Protein AF-A0A914DMU7-F1 (afdb_monomer)

Structure (mmCIF, N/CA/C/O backbone):
data_AF-A0A914DMU7-F1
#
_entry.id   AF-A0A914DMU7-F1
#
loop_
_atom_site.group_PDB
_atom_site.id
_atom_site.type_symbol
_atom_site.label_atom_id
_atom_site.label_alt_id
_atom_site.label_comp_id
_atom_site.label_asym_id
_atom_site.label_entity_id
_atom_site.label_seq_id
_atom_site.pdbx_PDB_ins_code
_atom_site.Cartn_x
_atom_site.Cartn_y
_atom_site.Cartn_z
_atom_site.occupancy
_atom_site.B_iso_or_equiv
_atom_site.auth_seq_id
_atom_site.auth_comp_id
_atom_site.auth_asym_id
_atom_site.auth_atom_id
_atom_site.pdbx_PDB_model_num
ATOM 1 N N . MET A 1 1 ? -14.773 -5.502 6.294 1.00 60.62 1 MET A N 1
ATOM 2 C CA . MET A 1 1 ? -14.870 -5.751 4.839 1.00 60.62 1 MET A CA 1
ATOM 3 C C . MET A 1 1 ? -13.514 -5.386 4.255 1.00 60.62 1 MET A C 1
ATOM 5 O O . MET A 1 1 ? -12.908 -4.469 4.795 1.00 60.62 1 MET A O 1
ATOM 9 N N . LEU A 1 2 ? -13.000 -6.147 3.288 1.00 71.00 2 LEU A N 1
ATOM 10 C CA . LEU A 1 2 ? -11.746 -5.814 2.601 1.00 71.00 2 LEU A CA 1
ATOM 11 C C . LEU A 1 2 ? -12.050 -4.841 1.460 1.00 71.00 2 LEU A C 1
ATOM 13 O O . LEU A 1 2 ? -13.035 -5.055 0.752 1.00 71.00 2 LEU A O 1
ATOM 17 N N . SER A 1 3 ? -11.204 -3.831 1.276 1.00 82.69 3 SER A N 1
ATOM 18 C CA . SER A 1 3 ? -11.334 -2.852 0.193 1.00 82.69 3 SER A CA 1
ATOM 19 C C . SER A 1 3 ? -10.232 -3.090 -0.846 1.00 82.69 3 SER A C 1
ATOM 21 O O . SER A 1 3 ? -9.063 -2.806 -0.564 1.00 82.69 3 SER A O 1
ATOM 23 N N . PRO A 1 4 ? -10.558 -3.665 -2.019 1.00 86.12 4 PRO A N 1
ATOM 24 C CA . PRO A 1 4 ? -9.558 -3.944 -3.034 1.00 86.12 4 PRO A CA 1
ATOM 25 C C . PRO A 1 4 ? -9.067 -2.653 -3.701 1.00 86.12 4 PRO A C 1
ATOM 27 O O . PRO A 1 4 ? -9.871 -1.776 -4.017 1.00 86.12 4 PRO A O 1
ATOM 30 N N . ILE A 1 5 ? -7.765 -2.561 -3.964 1.00 88.81 5 ILE A N 1
ATOM 31 C CA . ILE A 1 5 ? -7.158 -1.508 -4.784 1.00 88.81 5 ILE A CA 1
ATOM 32 C C . ILE A 1 5 ? -6.477 -2.137 -5.997 1.00 88.81 5 ILE A C 1
ATOM 34 O O . ILE A 1 5 ? -5.888 -3.211 -5.905 1.00 88.81 5 ILE A O 1
ATOM 38 N N . TYR A 1 6 ? -6.564 -1.483 -7.149 1.00 90.56 6 TYR A N 1
ATOM 39 C CA . TYR A 1 6 ? -5.864 -1.928 -8.347 1.00 90.56 6 TYR A CA 1
ATOM 40 C C . TYR A 1 6 ? -5.395 -0.736 -9.166 1.00 90.56 6 TYR A C 1
ATOM 42 O O . TYR A 1 6 ? -6.156 0.206 -9.397 1.00 90.56 6 TYR A O 1
ATOM 50 N N . ARG A 1 7 ? -4.159 -0.811 -9.653 1.00 90.62 7 ARG A N 1
ATOM 51 C CA . ARG A 1 7 ? -3.597 0.145 -10.602 1.00 90.62 7 ARG A CA 1
ATOM 52 C C . ARG A 1 7 ? -2.971 -0.608 -11.779 1.00 90.62 7 ARG A C 1
ATOM 54 O O . ARG A 1 7 ? -2.126 -1.465 -11.544 1.00 90.62 7 ARG A O 1
ATOM 61 N N . PRO A 1 8 ? -3.286 -0.265 -13.040 1.00 87.62 8 PRO A N 1
ATOM 62 C CA . PRO A 1 8 ? -2.619 -0.847 -14.207 1.00 87.62 8 PRO A CA 1
ATOM 63 C C . PRO A 1 8 ? -1.094 -0.582 -14.238 1.00 87.62 8 PRO A C 1
ATOM 65 O O . PRO A 1 8 ? -0.655 0.464 -13.753 1.00 87.62 8 PRO A O 1
ATOM 68 N N . PRO A 1 9 ? -0.277 -1.440 -14.889 1.00 85.88 9 PRO A N 1
ATOM 69 C CA . PRO A 1 9 ? 1.198 -1.398 -14.868 1.00 85.88 9 PRO A CA 1
ATOM 70 C C . PRO A 1 9 ? 1.844 -0.257 -15.691 1.00 85.88 9 PRO A C 1
ATOM 72 O O . PRO A 1 9 ? 2.786 -0.461 -16.457 1.00 85.88 9 PRO A O 1
ATOM 75 N N . THR A 1 10 ? 1.353 0.976 -15.560 1.00 86.62 10 THR A N 1
ATOM 76 C CA . THR A 1 10 ? 1.807 2.131 -16.354 1.00 86.62 10 THR A CA 1
ATOM 77 C C . THR A 1 10 ? 2.816 2.980 -15.579 1.00 86.62 10 THR A C 1
ATOM 79 O O . THR A 1 10 ? 2.424 3.884 -14.861 1.00 86.62 10 THR A O 1
ATOM 82 N N . ASN A 1 11 ? 4.123 2.763 -15.706 1.00 78.00 11 ASN A N 1
ATOM 83 C CA . ASN A 1 11 ? 5.122 3.379 -14.804 1.00 78.00 11 ASN A CA 1
ATOM 84 C C . ASN A 1 11 ? 5.504 4.841 -15.119 1.00 78.00 11 ASN A C 1
ATOM 86 O O . ASN A 1 11 ? 6.657 5.234 -14.954 1.00 78.00 11 ASN A O 1
ATOM 90 N N . THR A 1 12 ? 4.562 5.662 -15.588 1.00 86.00 12 THR A N 1
ATOM 91 C CA . THR A 1 12 ? 4.807 7.097 -15.779 1.00 86.00 12 THR A CA 1
ATOM 92 C C . THR A 1 12 ? 4.453 7.866 -14.510 1.00 86.00 12 THR A C 1
ATOM 94 O O . THR A 1 12 ? 3.420 7.609 -13.891 1.00 86.00 12 THR A O 1
ATOM 97 N N . LYS A 1 13 ? 5.282 8.851 -14.138 1.00 87.00 13 LYS A N 1
ATOM 98 C CA . LYS A 1 13 ? 5.048 9.694 -12.953 1.00 87.00 13 LYS A CA 1
ATOM 99 C C . LYS A 1 13 ? 3.625 10.292 -12.906 1.00 87.00 13 LYS A C 1
ATOM 101 O O . LYS A 1 13 ? 2.989 10.155 -11.867 1.00 87.00 13 LYS A O 1
ATOM 106 N N . PRO A 1 14 ? 3.053 10.835 -14.004 1.00 90.44 14 PRO A N 1
ATOM 107 C CA . PRO A 1 14 ? 1.686 11.363 -13.979 1.00 90.44 14 PRO A CA 1
ATOM 108 C C . PRO A 1 14 ? 0.618 10.312 -13.649 1.00 90.44 14 PRO A C 1
ATOM 110 O O . PRO A 1 14 ? -0.335 10.609 -12.943 1.00 90.44 14 PRO A O 1
ATOM 113 N N . LYS A 1 15 ? 0.782 9.068 -14.122 1.00 89.12 15 LYS A N 1
ATOM 114 C CA . LYS A 1 15 ? -0.163 7.971 -13.848 1.00 89.12 15 LYS A CA 1
ATOM 115 C C . LYS A 1 15 ? 0.001 7.371 -12.458 1.00 89.12 15 LYS A C 1
ATOM 117 O O . LYS A 1 15 ? -0.887 6.670 -11.983 1.00 89.12 15 LYS A O 1
ATOM 122 N N . ILE A 1 16 ? 1.166 7.540 -11.841 1.00 89.88 16 ILE A N 1
ATOM 123 C CA . ILE A 1 16 ? 1.359 7.218 -10.425 1.00 89.88 16 ILE A CA 1
ATOM 124 C C . ILE A 1 16 ? 0.629 8.272 -9.588 1.00 89.88 16 ILE A C 1
ATOM 126 O O . ILE A 1 16 ? -0.207 7.897 -8.773 1.00 89.88 16 ILE A O 1
ATOM 130 N N . GLN A 1 17 ? 0.848 9.559 -9.875 1.00 92.56 17 GLN A N 1
ATOM 131 C CA . GLN A 1 17 ? 0.193 10.661 -9.167 1.00 92.56 17 GLN A CA 1
ATOM 132 C C . GLN A 1 17 ? -1.338 10.584 -9.248 1.00 92.56 17 GLN A C 1
ATOM 134 O O . GLN A 1 17 ? -1.996 10.626 -8.220 1.00 92.56 17 GLN A O 1
ATOM 139 N N . GLU A 1 18 ? -1.906 10.375 -10.443 1.00 92.94 18 GLU A N 1
ATOM 140 C CA . GLU A 1 18 ? -3.362 10.247 -10.641 1.00 92.94 18 GLU A CA 1
ATOM 141 C C . GLU A 1 18 ? -3.977 9.154 -9.751 1.00 92.94 18 GLU A C 1
ATOM 143 O O . GLU A 1 18 ? -5.055 9.327 -9.185 1.00 92.94 18 GLU A O 1
ATOM 148 N N . PHE A 1 19 ? -3.272 8.031 -9.590 1.00 94.00 19 PHE A N 1
ATOM 149 C CA . PHE 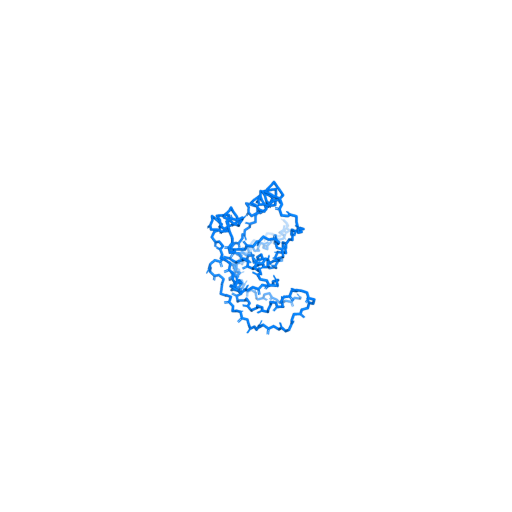A 1 19 ? -3.702 6.959 -8.697 1.00 94.00 19 PHE A CA 1
ATOM 150 C C . PHE A 1 19 ? -3.606 7.362 -7.221 1.00 94.00 19 PHE A C 1
ATOM 152 O O . PHE A 1 19 ? -4.519 7.067 -6.455 1.00 94.00 19 PHE A O 1
ATOM 159 N N . ILE A 1 20 ? -2.516 8.020 -6.818 1.00 93.31 20 ILE A N 1
ATOM 160 C CA . ILE A 1 20 ? -2.307 8.464 -5.433 1.00 93.31 20 ILE A CA 1
ATOM 161 C C . ILE A 1 20 ? -3.355 9.508 -5.038 1.00 93.31 20 ILE A C 1
ATOM 163 O O . ILE A 1 20 ? -3.913 9.414 -3.948 1.00 93.31 20 ILE A O 1
ATOM 167 N N . ASP A 1 21 ? -3.675 10.445 -5.929 1.00 93.12 21 ASP A N 1
ATOM 168 C CA . ASP A 1 21 ? -4.694 11.471 -5.702 1.00 93.12 21 ASP A CA 1
ATOM 169 C C . ASP A 1 21 ? -6.079 10.835 -5.516 1.00 93.12 21 ASP A C 1
ATOM 171 O O . ASP A 1 21 ? -6.770 11.121 -4.536 1.00 93.12 21 ASP A O 1
ATOM 175 N N . ALA A 1 22 ? -6.451 9.898 -6.396 1.00 92.75 22 ALA A N 1
ATOM 176 C CA . ALA A 1 22 ? -7.713 9.166 -6.292 1.00 92.75 22 ALA A CA 1
ATOM 177 C C . ALA A 1 22 ? -7.787 8.307 -5.018 1.00 92.75 22 ALA A C 1
ATOM 179 O O . ALA A 1 22 ? -8.827 8.246 -4.359 1.00 92.75 22 ALA A O 1
ATOM 180 N N . LEU A 1 23 ? -6.682 7.653 -4.645 1.00 91.75 23 LEU A N 1
ATOM 181 C CA . LEU A 1 23 ? -6.599 6.888 -3.405 1.00 91.75 23 LEU A CA 1
ATOM 182 C C . LEU A 1 23 ? -6.743 7.807 -2.186 1.00 91.75 23 LEU A C 1
ATOM 184 O O . LEU A 1 23 ? -7.490 7.475 -1.272 1.00 91.75 23 LEU A O 1
ATOM 188 N N . SER A 1 24 ? -6.084 8.965 -2.185 1.00 91.62 24 SER A N 1
ATOM 189 C CA . SER A 1 24 ? -6.176 9.965 -1.115 1.00 91.62 24 SER A CA 1
ATOM 190 C C . SER A 1 24 ? -7.611 10.454 -0.913 1.00 91.62 24 SER A C 1
ATOM 192 O O . SER A 1 24 ? -8.119 10.452 0.211 1.00 91.62 24 SER A O 1
ATOM 194 N N . GLU A 1 25 ? -8.307 10.778 -2.006 1.00 90.31 25 GLU A N 1
ATOM 195 C CA . GLU A 1 25 ? -9.720 11.151 -1.962 1.00 90.31 25 GLU A CA 1
ATOM 196 C C . GLU A 1 25 ? -10.578 10.023 -1.373 1.00 90.31 25 GLU A C 1
ATOM 198 O O . GLU A 1 25 ? -11.368 10.270 -0.460 1.00 90.31 25 GLU A O 1
ATOM 203 N N . CYS A 1 26 ? -10.375 8.776 -1.810 1.00 88.38 26 CYS A N 1
ATOM 204 C CA . CYS A 1 26 ? -11.094 7.625 -1.261 1.00 88.38 26 CYS A CA 1
ATOM 205 C C . CYS A 1 26 ? -10.852 7.458 0.247 1.00 88.38 26 CYS A C 1
ATOM 207 O O . CYS A 1 26 ? -11.800 7.257 1.003 1.00 88.38 26 CYS A O 1
ATOM 209 N N . LEU A 1 27 ? -9.600 7.562 0.703 1.00 86.06 27 LEU A N 1
ATOM 210 C CA . LEU A 1 27 ? -9.255 7.421 2.122 1.00 86.06 27 LEU A CA 1
ATOM 211 C C . LEU A 1 27 ? -9.887 8.515 2.979 1.00 86.06 27 LEU A C 1
ATOM 213 O O . LEU A 1 27 ? -10.356 8.221 4.074 1.00 86.06 27 LEU A O 1
ATOM 217 N N . SER A 1 28 ? -9.984 9.742 2.460 1.00 85.25 28 SER A N 1
ATOM 218 C CA . SER A 1 28 ? -10.620 10.856 3.173 1.00 85.25 28 SER A CA 1
ATOM 219 C C . SER A 1 28 ? -12.116 10.641 3.450 1.00 85.25 28 SER A C 1
ATOM 221 O O . SER A 1 28 ? -12.666 11.234 4.377 1.00 85.25 28 SER A O 1
ATOM 223 N N . GLN A 1 29 ? -12.775 9.783 2.664 1.00 82.88 29 GLN A N 1
ATOM 224 C CA . GLN A 1 29 ? -14.207 9.491 2.770 1.00 82.88 29 GLN A CA 1
ATOM 225 C C . GLN A 1 29 ? -14.505 8.223 3.585 1.00 82.88 29 GLN A C 1
ATOM 227 O O . GLN A 1 29 ? -15.652 7.994 3.974 1.00 82.88 29 GLN A O 1
ATOM 232 N N . LEU A 1 30 ? -13.498 7.384 3.842 1.00 74.81 30 LEU A N 1
ATOM 233 C CA . LEU A 1 30 ? -13.655 6.103 4.527 1.00 74.81 30 LEU A CA 1
ATOM 234 C C . LEU A 1 30 ? -13.300 6.227 6.017 1.00 74.81 30 LEU A C 1
ATOM 236 O O . LEU A 1 30 ? -12.276 6.799 6.378 1.00 74.81 30 LEU A O 1
ATOM 240 N N . ASP A 1 31 ? -14.088 5.606 6.906 1.00 71.06 31 ASP A N 1
ATOM 241 C CA . ASP A 1 31 ? -13.633 5.349 8.285 1.00 71.06 31 ASP A CA 1
ATOM 242 C C . ASP A 1 31 ? -12.655 4.162 8.269 1.00 71.06 31 ASP A C 1
ATOM 244 O O . ASP A 1 31 ? -13.008 3.005 8.530 1.00 71.06 31 ASP A O 1
ATOM 248 N N . ILE A 1 32 ? -11.413 4.458 7.880 1.00 66.69 32 ILE A N 1
ATOM 249 C CA . ILE A 1 32 ? -10.346 3.484 7.622 1.00 66.69 32 ILE A CA 1
ATOM 250 C C . ILE A 1 32 ? -9.918 2.688 8.859 1.00 66.69 32 ILE A C 1
ATOM 252 O O . ILE A 1 32 ? -9.328 1.621 8.704 1.00 66.69 32 ILE A O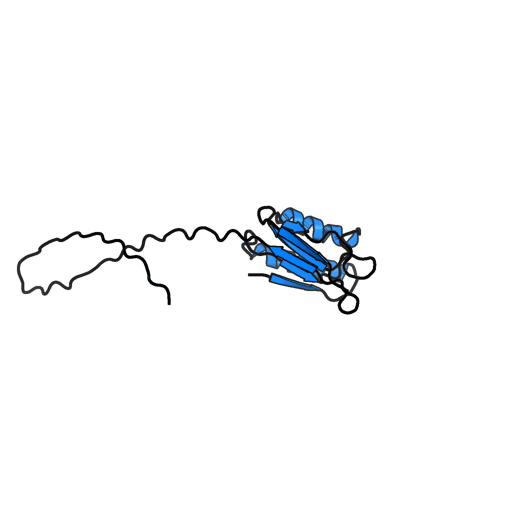 1
ATOM 256 N N . ARG A 1 33 ? -10.284 3.135 10.073 1.00 65.19 33 ARG A N 1
ATOM 257 C CA . ARG A 1 33 ? -9.881 2.523 11.357 1.00 65.19 33 ARG A CA 1
ATOM 258 C C . ARG A 1 33 ? -10.217 1.035 11.475 1.00 65.19 33 ARG A C 1
ATOM 260 O O . ARG A 1 33 ? -9.635 0.341 12.292 1.00 65.19 33 ARG A O 1
ATOM 267 N N . ASN A 1 34 ? -11.153 0.525 10.673 1.00 65.75 34 ASN A N 1
ATOM 268 C CA . ASN A 1 34 ? -11.533 -0.892 10.680 1.00 65.75 34 ASN A CA 1
ATOM 269 C C . ASN A 1 34 ? -11.567 -1.535 9.281 1.00 65.75 34 ASN A C 1
ATOM 271 O O . ASN A 1 34 ? -12.156 -2.611 9.117 1.00 65.75 34 ASN A O 1
ATOM 275 N N . GLN A 1 35 ? -10.990 -0.892 8.260 1.00 77.62 35 GLN A N 1
ATOM 276 C CA . GLN A 1 35 ? -11.072 -1.357 6.872 1.00 77.62 35 GLN A CA 1
ATOM 277 C C . GLN A 1 35 ? -9.684 -1.578 6.262 1.00 77.62 35 GLN A C 1
ATOM 279 O O . GLN A 1 35 ? -9.037 -0.628 5.828 1.00 77.62 35 GLN A O 1
ATOM 284 N N . PRO A 1 36 ? -9.224 -2.840 6.193 1.00 82.12 36 PRO A N 1
ATOM 285 C CA . PRO A 1 36 ? -8.014 -3.185 5.462 1.00 82.12 36 PRO A CA 1
ATOM 286 C C . PRO A 1 36 ? -8.143 -2.901 3.961 1.00 82.12 36 PRO A C 1
ATOM 288 O O . PRO A 1 36 ? -9.158 -3.246 3.345 1.00 82.12 36 PRO A O 1
ATOM 291 N N . LEU A 1 37 ? -7.078 -2.364 3.370 1.00 84.62 37 LEU A N 1
ATOM 292 C CA . LEU A 1 37 ? -6.918 -2.170 1.931 1.00 84.62 37 LEU A CA 1
ATOM 293 C C . LEU A 1 37 ? -5.969 -3.238 1.384 1.00 84.62 37 LEU A C 1
ATOM 295 O O . LEU A 1 37 ? -4.911 -3.476 1.966 1.00 84.62 37 LEU A O 1
ATOM 299 N N . LEU A 1 38 ? -6.310 -3.865 0.263 1.00 84.00 38 LEU A N 1
ATOM 300 C CA . LEU A 1 38 ? -5.494 -4.921 -0.345 1.00 84.00 38 LEU A CA 1
ATOM 301 C C . LEU A 1 38 ? -5.462 -4.766 -1.861 1.00 84.00 38 LEU A C 1
ATOM 303 O O . LEU A 1 38 ? -6.517 -4.646 -2.471 1.00 84.00 38 LEU A O 1
ATOM 307 N N . GLY A 1 39 ? -4.298 -4.879 -2.489 1.00 84.69 39 GLY A N 1
ATOM 308 C CA . GLY A 1 39 ? -4.248 -5.209 -3.910 1.00 84.69 39 GLY A CA 1
ATOM 309 C C . GLY A 1 39 ? -2.994 -4.767 -4.649 1.00 84.69 39 GLY A C 1
ATOM 310 O O . GLY A 1 39 ? -2.023 -4.309 -4.047 1.00 84.69 39 GLY A O 1
ATOM 311 N N . ASP A 1 40 ? -3.026 -4.969 -5.964 1.00 86.38 40 ASP A N 1
ATOM 312 C CA . ASP A 1 40 ? -1.913 -4.741 -6.884 1.00 86.38 40 ASP A CA 1
ATOM 313 C C . ASP A 1 40 ? -1.866 -3.269 -7.308 1.00 86.38 40 ASP A C 1
ATOM 315 O O . ASP A 1 40 ? -2.642 -2.809 -8.154 1.00 86.38 40 ASP A O 1
ATOM 319 N N . ALA A 1 41 ? -0.953 -2.513 -6.701 1.00 88.88 41 ALA A N 1
ATOM 320 C CA . ALA A 1 41 ? -0.762 -1.108 -7.026 1.00 88.88 41 ALA A CA 1
ATOM 321 C C . ALA A 1 41 ? 0.260 -0.900 -8.148 1.00 88.88 41 ALA A C 1
ATOM 323 O O . ALA A 1 41 ? 0.443 0.237 -8.571 1.00 88.88 41 ALA A O 1
ATOM 324 N N . ASN A 1 42 ? 0.957 -1.935 -8.638 1.00 90.69 42 ASN A N 1
ATOM 325 C CA . ASN A 1 42 ? 2.004 -1.787 -9.656 1.00 90.69 42 ASN A CA 1
ATOM 326 C C . ASN A 1 42 ? 3.004 -0.634 -9.373 1.00 90.69 42 ASN A C 1
ATOM 328 O O . ASN A 1 42 ? 3.492 0.023 -10.295 1.00 90.69 42 ASN A O 1
ATOM 332 N N . ILE A 1 43 ? 3.281 -0.355 -8.096 1.00 92.00 43 ILE A N 1
ATOM 333 C CA . ILE A 1 43 ? 4.213 0.673 -7.622 1.00 92.00 43 ILE A CA 1
ATOM 334 C C . ILE A 1 43 ? 5.212 -0.037 -6.712 1.00 92.00 43 ILE A C 1
ATOM 336 O O . ILE A 1 43 ? 4.823 -0.662 -5.733 1.00 92.00 43 ILE A O 1
ATOM 340 N N . ASP A 1 44 ? 6.503 0.027 -7.037 1.00 93.88 44 ASP A N 1
ATOM 341 C CA . ASP A 1 44 ? 7.512 -0.691 -6.260 1.00 93.88 44 ASP A CA 1
ATOM 342 C C . ASP A 1 44 ? 7.795 0.024 -4.931 1.00 93.88 44 ASP A C 1
ATOM 344 O O . ASP A 1 44 ? 8.385 1.115 -4.896 1.00 93.88 44 ASP A O 1
ATOM 348 N N . TRP A 1 45 ? 7.380 -0.607 -3.830 1.00 94.38 45 TRP A N 1
ATOM 349 C CA . TRP A 1 45 ? 7.466 -0.075 -2.467 1.00 94.38 45 TRP A CA 1
ATOM 350 C C . TRP A 1 45 ? 8.894 0.272 -2.028 1.00 94.38 45 TRP A C 1
ATOM 352 O O . TRP A 1 45 ? 9.089 1.099 -1.136 1.00 94.38 45 TRP A O 1
ATOM 362 N N . LEU A 1 46 ? 9.895 -0.357 -2.649 1.00 92.06 46 LEU A N 1
ATOM 363 C CA . LEU A 1 46 ? 11.307 -0.222 -2.285 1.00 92.06 46 LEU A CA 1
ATOM 364 C C . LEU A 1 46 ? 12.027 0.917 -3.023 1.00 92.06 46 LEU A C 1
ATOM 366 O O . LEU A 1 46 ? 13.213 1.139 -2.799 1.00 92.06 46 LEU A O 1
ATOM 370 N N . THR A 1 47 ? 11.332 1.637 -3.905 1.00 92.56 47 THR A N 1
ATOM 371 C CA . THR A 1 47 ? 11.928 2.674 -4.763 1.00 92.56 47 THR A CA 1
ATOM 372 C C . THR A 1 47 ? 11.495 4.088 -4.368 1.00 92.56 47 THR A C 1
ATOM 374 O O . THR A 1 47 ? 10.568 4.284 -3.581 1.00 92.56 47 THR A O 1
ATOM 377 N N . GLU A 1 48 ? 12.144 5.107 -4.932 1.00 90.81 48 GLU A N 1
ATOM 378 C C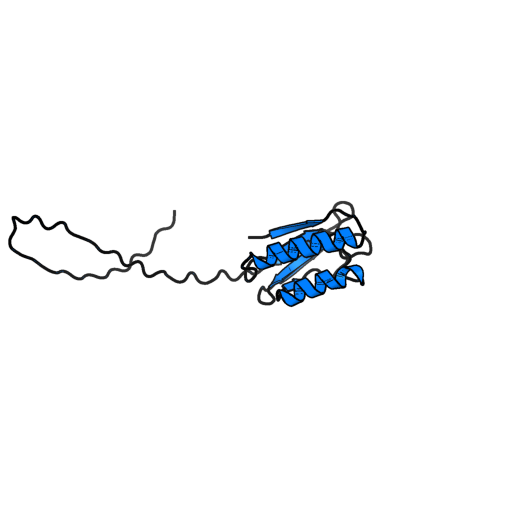A . GLU A 1 48 ? 11.734 6.513 -4.772 1.00 90.81 48 GLU A CA 1
ATOM 379 C C . GLU A 1 48 ? 10.350 6.790 -5.386 1.00 90.81 48 GLU A C 1
ATOM 381 O O . GLU A 1 48 ? 9.618 7.647 -4.905 1.00 90.81 48 GLU A O 1
ATOM 386 N N . GLN A 1 49 ? 9.926 6.009 -6.388 1.00 86.12 49 GLN A N 1
ATOM 387 C CA . GLN A 1 49 ? 8.622 6.177 -7.048 1.00 86.12 49 GLN A CA 1
ATOM 388 C C . GLN A 1 49 ? 7.427 5.966 -6.109 1.00 86.12 49 GLN A C 1
ATOM 390 O O . GLN A 1 49 ? 6.323 6.400 -6.425 1.00 86.12 49 GLN A O 1
ATOM 395 N N . SER A 1 50 ? 7.629 5.288 -4.977 1.00 92.06 50 SER A N 1
ATOM 396 C CA . SER A 1 50 ? 6.594 5.042 -3.972 1.00 92.06 50 SER A CA 1
ATOM 397 C C . SER A 1 50 ? 6.627 6.021 -2.800 1.00 92.06 50 SER A C 1
ATOM 399 O O . SER A 1 50 ? 5.849 5.845 -1.869 1.00 92.06 50 SER A O 1
ATOM 401 N N . GLU A 1 51 ? 7.480 7.051 -2.813 1.00 94.75 51 GLU A N 1
ATOM 402 C CA . GLU A 1 51 ? 7.582 8.017 -1.710 1.00 94.75 51 GLU A CA 1
ATOM 403 C C . GLU A 1 51 ? 6.240 8.678 -1.380 1.00 94.75 51 GLU A C 1
ATOM 405 O O . GLU A 1 51 ? 5.804 8.645 -0.233 1.00 94.75 51 GLU A O 1
ATOM 410 N N . GLU A 1 52 ? 5.533 9.183 -2.386 1.00 93.62 52 GLU A N 1
ATOM 411 C CA . GLU A 1 52 ? 4.217 9.805 -2.209 1.00 93.62 52 GLU A CA 1
ATOM 412 C C . GLU A 1 52 ? 3.171 8.813 -1.676 1.00 93.62 52 GLU A C 1
ATOM 414 O O . GLU A 1 52 ? 2.367 9.161 -0.812 1.00 93.62 52 GLU A O 1
ATOM 419 N N . LEU A 1 53 ? 3.218 7.551 -2.121 1.00 93.81 53 LEU A N 1
ATOM 420 C CA . LEU A 1 53 ? 2.341 6.496 -1.609 1.00 93.81 53 LEU A CA 1
ATOM 421 C C . LEU A 1 53 ? 2.660 6.172 -0.141 1.00 93.81 53 LEU A C 1
ATOM 423 O O . LEU A 1 53 ? 1.743 6.003 0.659 1.00 93.81 53 LEU A O 1
ATOM 427 N N . ARG A 1 54 ? 3.946 6.109 0.232 1.00 95.38 54 ARG A N 1
ATOM 428 C CA . ARG A 1 54 ? 4.375 5.910 1.626 1.00 95.38 54 ARG A CA 1
ATOM 429 C C . ARG A 1 54 ? 3.913 7.061 2.512 1.00 95.38 54 ARG A C 1
ATOM 431 O O . ARG A 1 54 ? 3.357 6.796 3.574 1.00 95.38 54 ARG A O 1
ATOM 438 N N . ASN A 1 55 ? 4.064 8.298 2.043 1.00 95.62 55 ASN A N 1
ATOM 439 C CA . ASN A 1 55 ? 3.592 9.488 2.748 1.00 95.62 55 ASN A CA 1
ATOM 440 C C . ASN A 1 55 ? 2.072 9.440 2.947 1.00 95.62 55 ASN A C 1
ATOM 442 O O . ASN A 1 55 ? 1.594 9.693 4.047 1.00 95.62 55 ASN A O 1
ATOM 446 N N . LEU A 1 56 ? 1.305 9.055 1.920 1.00 93.50 56 LEU A N 1
ATOM 447 C CA . LEU A 1 56 ? -0.148 8.905 2.035 1.00 93.50 56 LEU A CA 1
ATOM 448 C C . LEU A 1 56 ? -0.539 7.835 3.066 1.00 93.50 56 LEU A C 1
ATOM 450 O O . LEU A 1 56 ? -1.433 8.062 3.880 1.00 93.50 56 LEU A O 1
ATOM 454 N N . VAL A 1 57 ? 0.130 6.679 3.045 1.00 92.81 57 VAL A N 1
ATOM 455 C CA . VAL A 1 57 ? -0.086 5.588 4.010 1.00 92.81 57 VAL A CA 1
ATOM 456 C C . VAL A 1 57 ? 0.219 6.060 5.434 1.00 92.81 57 VAL A C 1
ATOM 458 O O . VAL A 1 57 ? -0.580 5.825 6.337 1.00 92.81 57 VAL A O 1
ATOM 461 N N . GLU A 1 58 ? 1.328 6.771 5.634 1.00 92.56 58 GLU A N 1
ATOM 462 C CA . GLU A 1 58 ? 1.721 7.304 6.940 1.00 92.56 58 GLU A CA 1
ATOM 463 C C . GLU A 1 58 ? 0.745 8.368 7.458 1.00 92.56 58 GLU A C 1
ATOM 465 O O . GLU A 1 58 ? 0.309 8.279 8.606 1.00 92.56 58 GLU A O 1
ATOM 470 N N . LEU A 1 59 ? 0.337 9.317 6.607 1.00 92.06 59 LEU A N 1
ATOM 471 C CA . LEU A 1 59 ? -0.631 10.372 6.940 1.00 92.06 59 LEU A CA 1
ATOM 472 C C . LEU A 1 59 ? -1.999 9.825 7.366 1.00 92.06 59 LEU A C 1
ATOM 474 O O . LEU A 1 59 ? -2.716 10.482 8.115 1.00 92.06 59 LEU A O 1
ATOM 478 N N . ASN A 1 60 ? -2.357 8.632 6.893 1.00 89.56 60 ASN A N 1
ATOM 479 C CA . ASN A 1 60 ? -3.611 7.957 7.220 1.00 89.56 60 ASN A CA 1
ATOM 480 C C . ASN A 1 60 ? -3.460 6.926 8.355 1.00 89.56 60 ASN A C 1
ATOM 482 O O . ASN A 1 60 ? -4.350 6.102 8.560 1.00 89.56 60 ASN A O 1
ATOM 486 N N . ASP A 1 61 ? -2.338 6.934 9.085 1.00 90.50 61 ASP A N 1
ATOM 487 C CA . ASP A 1 61 ? -2.044 5.974 10.158 1.00 90.50 61 ASP A CA 1
ATOM 488 C C . ASP A 1 61 ? -2.167 4.500 9.730 1.00 90.50 61 ASP A C 1
ATOM 490 O O . ASP A 1 61 ? -2.498 3.602 10.515 1.00 90.50 61 ASP A O 1
ATOM 494 N N . LEU A 1 62 ? -1.851 4.239 8.463 1.00 90.75 62 LEU A N 1
ATOM 495 C CA . LEU A 1 62 ? -1.820 2.906 7.893 1.00 90.75 62 LEU A CA 1
ATOM 496 C C . LEU A 1 62 ? -0.405 2.315 7.977 1.00 90.75 62 LEU A C 1
ATOM 498 O O . LEU A 1 62 ? 0.604 3.015 8.069 1.00 90.75 62 LEU A O 1
ATOM 502 N N . GLN A 1 63 ? -0.326 0.991 7.926 1.00 91.12 63 GLN A N 1
ATOM 503 C CA . GLN A 1 63 ? 0.914 0.233 7.833 1.00 91.12 63 GLN A CA 1
ATOM 504 C C . GLN A 1 63 ? 0.869 -0.724 6.644 1.00 91.12 63 GLN A C 1
ATOM 506 O O . GLN A 1 63 ? -0.136 -1.392 6.414 1.00 91.12 63 GLN A O 1
ATOM 511 N N . GLN A 1 64 ? 1.979 -0.821 5.910 1.00 91.88 64 GLN A N 1
ATOM 512 C CA . GLN A 1 64 ? 2.207 -1.877 4.922 1.00 91.88 64 GLN A CA 1
ATOM 513 C C . GLN A 1 64 ? 2.591 -3.171 5.641 1.00 91.88 64 GLN A C 1
ATOM 515 O O . GLN A 1 64 ? 3.591 -3.200 6.362 1.00 91.88 64 GLN A O 1
ATOM 520 N N . ASN A 1 65 ? 1.848 -4.241 5.393 1.00 89.50 65 ASN A N 1
ATOM 521 C CA . ASN A 1 65 ? 2.054 -5.540 6.029 1.00 89.50 65 ASN A CA 1
ATOM 522 C C . ASN A 1 65 ? 2.866 -6.509 5.158 1.00 89.50 65 ASN A C 1
ATOM 524 O O . ASN A 1 65 ? 3.526 -7.400 5.688 1.00 89.50 65 ASN A O 1
ATOM 528 N N . VAL A 1 66 ? 2.864 -6.329 3.834 1.00 87.88 66 VAL A N 1
ATOM 529 C CA . VAL A 1 66 ? 3.678 -7.142 2.921 1.00 87.88 66 VAL A CA 1
ATOM 530 C C . VAL A 1 66 ? 5.098 -6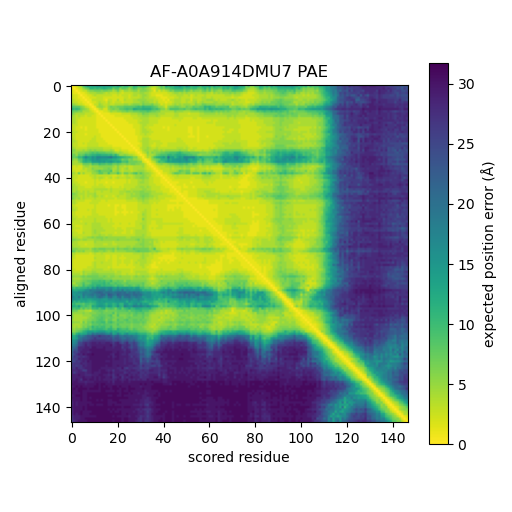.580 2.887 1.00 87.88 66 VAL A C 1
ATOM 532 O O . VAL A 1 66 ? 5.297 -5.4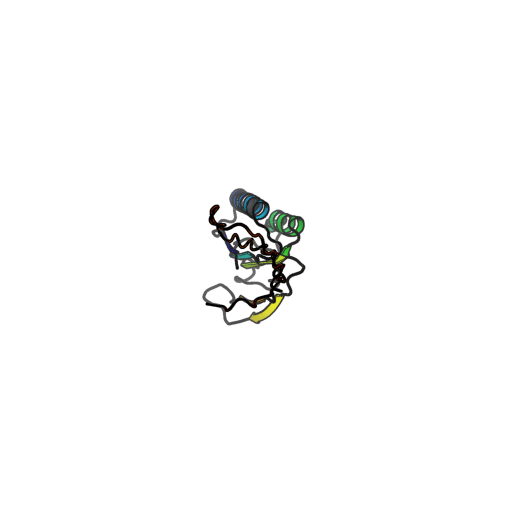04 2.590 1.00 87.88 66 VAL A O 1
ATOM 535 N N . LYS A 1 67 ? 6.093 -7.400 3.241 1.00 85.88 67 LYS A N 1
ATOM 536 C CA . LYS A 1 67 ? 7.508 -6.980 3.338 1.00 85.88 67 LYS A CA 1
ATOM 537 C C . LYS A 1 67 ? 8.437 -7.678 2.344 1.00 85.88 67 LYS A C 1
ATOM 539 O O . LYS A 1 67 ? 9.596 -7.295 2.231 1.00 85.88 67 LYS A O 1
ATOM 544 N N . HIS A 1 68 ? 7.948 -8.700 1.658 1.00 85.25 68 HIS A N 1
ATOM 545 C CA . HIS A 1 68 ? 8.700 -9.501 0.695 1.00 85.25 68 HIS A CA 1
ATOM 546 C C . HIS A 1 68 ? 8.361 -9.096 -0.741 1.00 85.25 68 HIS A C 1
ATOM 548 O O . HIS A 1 68 ? 7.377 -8.407 -0.963 1.00 85.25 68 HIS A O 1
ATOM 554 N N . LEU A 1 69 ? 9.159 -9.531 -1.714 1.00 88.94 69 LEU A N 1
ATOM 555 C CA . LEU A 1 69 ? 8.906 -9.289 -3.137 1.00 88.94 69 LEU A CA 1
ATOM 556 C C . LEU A 1 69 ? 7.717 -10.132 -3.610 1.00 88.94 69 LEU A C 1
ATOM 558 O O . LEU A 1 69 ? 7.628 -11.301 -3.249 1.00 88.94 69 LEU A O 1
ATOM 562 N N . THR A 1 70 ? 6.823 -9.549 -4.406 1.00 88.00 70 THR A N 1
ATOM 563 C CA . THR A 1 70 ? 5.568 -10.194 -4.827 1.00 88.00 70 THR A CA 1
ATOM 564 C C . THR A 1 70 ? 5.449 -10.362 -6.335 1.00 88.00 70 THR A C 1
ATOM 566 O O . THR A 1 70 ? 4.603 -11.118 -6.795 1.00 88.00 70 THR A O 1
ATOM 569 N N . HIS A 1 71 ? 6.311 -9.699 -7.112 1.00 89.00 71 HIS A N 1
ATOM 570 C CA . HIS A 1 71 ? 6.381 -9.864 -8.561 1.00 89.00 71 HIS A CA 1
ATOM 571 C C . HIS A 1 71 ? 7.829 -9.757 -9.049 1.00 89.00 71 HIS A C 1
ATOM 573 O O . HIS A 1 71 ? 8.383 -8.660 -9.195 1.00 89.00 71 HIS A O 1
ATOM 579 N N . GLY A 1 72 ? 8.459 -10.900 -9.327 1.00 86.50 72 GLY A N 1
ATOM 580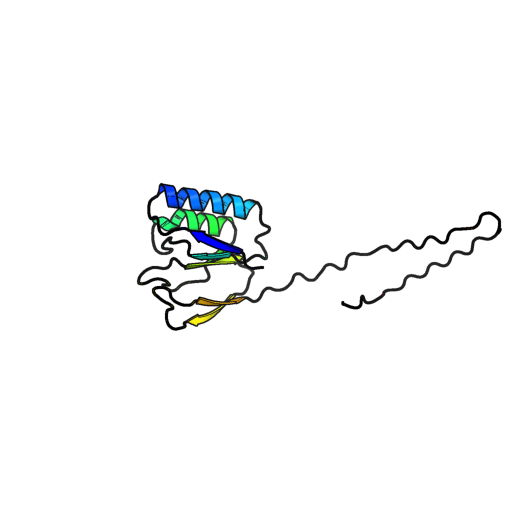 C CA . GLY A 1 72 ? 9.871 -10.954 -9.708 1.00 86.50 72 GLY A CA 1
ATOM 581 C C . GLY A 1 72 ? 10.762 -10.296 -8.650 1.00 86.50 72 GLY A C 1
ATOM 582 O O . GLY A 1 72 ? 10.824 -10.752 -7.515 1.00 86.50 72 GLY A O 1
ATOM 583 N N . SER A 1 73 ? 11.443 -9.206 -9.011 1.00 87.94 73 SER A N 1
ATOM 584 C CA . SER A 1 73 ? 12.322 -8.463 -8.099 1.00 87.94 73 SER A CA 1
ATOM 585 C C . SER A 1 73 ? 11.653 -7.260 -7.413 1.00 87.94 73 SER A C 1
ATOM 587 O O . SER A 1 73 ? 12.368 -6.385 -6.929 1.00 87.94 73 SER A O 1
ATOM 589 N N . LYS A 1 74 ? 10.317 -7.156 -7.438 1.00 90.75 74 LYS A N 1
ATOM 590 C CA . LYS A 1 74 ? 9.572 -5.968 -6.985 1.00 90.75 74 LYS A CA 1
ATOM 591 C C . LYS A 1 74 ? 8.541 -6.304 -5.914 1.00 90.75 74 LYS A C 1
ATOM 593 O O . LYS A 1 74 ? 7.962 -7.391 -5.922 1.00 90.75 74 LYS A O 1
ATOM 598 N N . LEU A 1 75 ? 8.263 -5.338 -5.043 1.00 92.00 75 LEU A N 1
ATOM 599 C CA . LEU A 1 75 ? 7.148 -5.375 -4.097 1.00 92.00 75 LEU A CA 1
ATOM 600 C C . LEU A 1 75 ? 6.060 -4.421 -4.594 1.00 92.00 75 LEU A C 1
ATOM 602 O O . LEU A 1 75 ? 6.138 -3.222 -4.338 1.00 92.00 75 LEU A O 1
ATOM 606 N N . ILE A 1 76 ? 5.078 -4.953 -5.328 1.00 92.12 76 ILE A N 1
ATOM 607 C CA . ILE A 1 76 ? 4.004 -4.167 -5.972 1.00 92.12 76 ILE A CA 1
ATOM 608 C C . ILE A 1 76 ? 2.600 -4.503 -5.465 1.00 92.12 76 ILE A C 1
ATOM 610 O O . ILE A 1 76 ? 1.678 -3.702 -5.621 1.00 92.12 76 ILE A O 1
ATOM 614 N N . ASP A 1 77 ? 2.448 -5.667 -4.839 1.00 89.62 77 ASP A N 1
ATOM 615 C CA . ASP A 1 77 ? 1.218 -6.066 -4.175 1.00 89.62 77 ASP A CA 1
ATOM 616 C C . ASP A 1 77 ? 1.265 -5.563 -2.734 1.00 89.62 77 ASP A C 1
ATOM 618 O O . ASP A 1 77 ? 2.269 -5.699 -2.026 1.00 89.62 77 ASP A O 1
ATOM 622 N N . HIS A 1 78 ? 0.197 -4.910 -2.298 1.00 91.06 78 HIS A N 1
ATOM 623 C CA . HIS A 1 78 ? 0.193 -4.173 -1.046 1.00 91.06 78 HIS A CA 1
ATOM 624 C C . HIS A 1 78 ? -0.973 -4.580 -0.165 1.00 91.06 78 HIS A C 1
ATOM 626 O O . HIS A 1 78 ? -2.090 -4.773 -0.640 1.00 91.06 78 HIS A O 1
ATOM 632 N N . PHE A 1 79 ? -0.717 -4.647 1.139 1.00 90.81 79 PHE A N 1
ATOM 633 C CA . PHE A 1 79 ? -1.748 -4.851 2.142 1.00 90.81 79 PHE A CA 1
ATOM 634 C C . PHE A 1 79 ? -1.614 -3.803 3.245 1.00 90.81 79 PHE A C 1
ATOM 636 O O . PHE A 1 79 ? -0.744 -3.905 4.116 1.00 90.81 79 PHE A O 1
ATOM 643 N N . PHE A 1 80 ? -2.485 -2.797 3.204 1.00 90.50 80 PHE A N 1
ATOM 644 C CA . PHE A 1 80 ? -2.507 -1.701 4.162 1.00 90.50 80 PHE A CA 1
ATOM 645 C C . PHE A 1 80 ? -3.583 -1.916 5.222 1.00 90.50 80 PHE A C 1
ATOM 647 O O . PHE A 1 80 ? -4.732 -2.230 4.919 1.00 90.50 80 PHE A O 1
ATOM 654 N N . THR A 1 81 ? -3.225 -1.715 6.483 1.00 88.06 81 THR A N 1
ATOM 655 C CA . THR A 1 81 ? -4.168 -1.754 7.609 1.00 88.06 81 THR A CA 1
ATOM 656 C C . THR A 1 81 ? -3.902 -0.599 8.549 1.00 88.06 81 THR A C 1
ATOM 658 O O . THR A 1 81 ? -2.785 -0.095 8.579 1.00 88.06 81 THR A O 1
ATOM 661 N N . SER A 1 82 ? -4.869 -0.233 9.383 1.00 87.44 82 SER A N 1
ATOM 662 C CA . SER A 1 82 ? -4.582 0.584 10.563 1.00 87.44 82 SER A CA 1
ATOM 663 C C . SER A 1 82 ? -3.579 -0.126 11.484 1.00 87.44 82 SER A C 1
ATOM 665 O O . SER A 1 82 ? -3.507 -1.362 11.510 1.00 87.44 82 SER A O 1
ATOM 667 N N . LYS A 1 83 ? -2.766 0.655 12.203 1.00 84.56 83 LYS A N 1
ATOM 668 C CA . LYS A 1 83 ? -1.689 0.156 13.086 1.00 84.56 83 LYS A CA 1
ATOM 669 C C . LYS A 1 83 ? -2.193 -0.688 14.267 1.00 84.56 83 LYS A C 1
ATOM 671 O O . LYS A 1 83 ? -1.436 -1.478 14.823 1.00 84.56 83 LYS A O 1
ATOM 676 N N . ASP A 1 84 ? -3.452 -0.527 14.658 1.00 81.06 84 ASP A N 1
ATOM 677 C CA . ASP A 1 84 ? -4.126 -1.276 15.725 1.00 81.06 84 ASP A CA 1
ATOM 678 C C . ASP A 1 84 ? -4.675 -2.640 15.267 1.00 81.06 84 ASP A C 1
ATOM 680 O O . ASP A 1 84 ? -5.029 -3.483 16.097 1.00 81.06 84 ASP A O 1
ATOM 684 N N . ILE A 1 85 ? -4.704 -2.901 13.956 1.00 80.62 85 ILE A N 1
ATOM 685 C CA . ILE A 1 85 ? -5.095 -4.199 13.407 1.00 80.62 85 ILE A CA 1
ATOM 686 C C . ILE A 1 85 ? -3.909 -5.158 13.500 1.00 80.62 85 ILE A C 1
ATOM 688 O O . ILE A 1 85 ? -2.882 -4.981 12.845 1.00 80.62 85 ILE A O 1
ATOM 692 N N . ASN A 1 86 ? -4.083 -6.232 14.274 1.00 80.44 86 ASN A N 1
ATOM 693 C CA . ASN A 1 86 ? -3.099 -7.304 14.347 1.00 80.44 86 ASN A CA 1
ATOM 694 C C . ASN A 1 86 ? -3.194 -8.200 13.103 1.00 80.44 86 ASN A C 1
ATOM 696 O O . ASN A 1 86 ? -4.182 -8.916 12.891 1.00 80.44 86 ASN A O 1
ATOM 700 N N . THR A 1 87 ? -2.146 -8.162 12.292 1.00 77.38 87 THR A N 1
ATOM 701 C CA . THR A 1 87 ? -1.979 -8.960 11.083 1.00 77.38 87 THR A CA 1
ATOM 702 C C . THR A 1 87 ? -0.896 -10.007 11.314 1.00 77.38 87 THR A C 1
ATOM 704 O O . THR A 1 87 ? 0.172 -9.740 11.859 1.00 77.38 87 THR A O 1
ATOM 707 N N . GLN A 1 88 ? -1.171 -11.233 10.887 1.00 78.56 88 GLN A N 1
ATOM 708 C CA . GLN A 1 88 ? -0.185 -12.299 10.841 1.00 78.56 88 GLN A CA 1
ATOM 709 C C . GLN A 1 88 ? -0.032 -12.731 9.388 1.00 78.56 88 GLN A C 1
ATOM 711 O O . GLN A 1 88 ? -0.995 -13.178 8.761 1.00 78.56 88 GLN A O 1
ATOM 716 N N . LEU A 1 89 ? 1.179 -12.606 8.848 1.00 70.50 89 LEU A N 1
ATOM 717 C CA . LEU A 1 89 ? 1.516 -13.241 7.581 1.00 70.50 89 LEU A CA 1
ATOM 718 C C . LEU A 1 89 ? 1.541 -14.751 7.822 1.00 70.50 89 LEU A C 1
ATOM 720 O O . LEU A 1 89 ? 2.269 -15.219 8.698 1.00 70.50 89 LEU A O 1
ATOM 724 N N . CYS A 1 90 ? 0.678 -15.487 7.124 1.00 59.06 90 CYS A N 1
ATOM 725 C CA . CYS A 1 90 ? 0.504 -16.907 7.390 1.00 59.06 90 CYS A CA 1
ATOM 726 C C . CYS A 1 90 ? 1.542 -17.727 6.653 1.00 59.06 90 CYS A C 1
ATOM 728 O O . CYS A 1 90 ? 2.313 -18.410 7.312 1.00 59.06 90 CYS A O 1
ATOM 730 N N . GLU A 1 91 ? 1.573 -17.659 5.325 1.00 59.62 91 GLU A N 1
ATOM 731 C CA . GLU A 1 91 ? 2.437 -18.508 4.506 1.00 59.62 91 GLU A CA 1
ATOM 732 C C . GLU A 1 91 ? 2.698 -17.845 3.149 1.00 59.62 91 GLU A C 1
ATOM 734 O O . GLU A 1 91 ? 1.900 -17.036 2.666 1.00 59.62 91 GLU A O 1
ATOM 739 N N . HIS A 1 92 ? 3.830 -18.206 2.552 1.00 58.31 92 HIS A N 1
ATOM 740 C CA . HIS A 1 92 ? 4.099 -18.018 1.134 1.00 58.31 92 HIS A CA 1
ATOM 741 C C . HIS A 1 92 ? 3.692 -19.297 0.410 1.00 58.31 92 HIS A C 1
ATOM 743 O O . HIS A 1 92 ? 4.102 -20.380 0.831 1.00 58.31 92 HIS A O 1
ATOM 749 N N . HIS A 1 93 ? 2.911 -19.184 -0.659 1.00 62.00 93 HIS A N 1
ATOM 750 C CA . HIS A 1 93 ? 2.638 -20.321 -1.540 1.00 62.00 93 HIS A CA 1
ATOM 751 C C . HIS A 1 93 ? 3.345 -20.135 -2.878 1.00 62.00 93 HIS A C 1
ATOM 753 O O . HIS A 1 93 ? 3.746 -19.021 -3.213 1.00 62.00 93 HIS A O 1
ATOM 759 N N . ASP A 1 94 ? 3.462 -21.231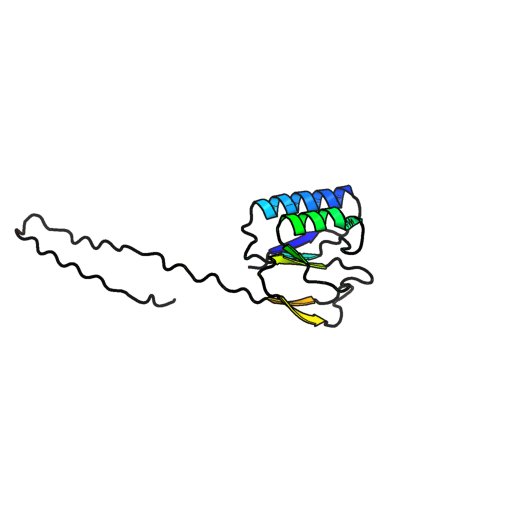 -3.632 1.00 67.31 94 ASP A N 1
ATOM 760 C CA . ASP A 1 94 ? 4.010 -21.213 -4.985 1.00 67.31 94 ASP A CA 1
ATOM 761 C C . ASP A 1 94 ? 3.339 -20.117 -5.835 1.00 67.31 94 ASP A C 1
ATOM 763 O O . ASP A 1 94 ? 2.119 -19.918 -5.741 1.00 67.31 94 ASP A O 1
ATOM 767 N N . PRO A 1 95 ? 4.107 -19.406 -6.676 1.00 69.12 95 PRO A N 1
ATOM 768 C CA . PRO A 1 95 ? 3.583 -18.307 -7.468 1.00 69.12 95 PRO A CA 1
ATOM 769 C C . PRO A 1 95 ? 2.462 -18.768 -8.404 1.00 69.12 95 PRO A C 1
ATOM 771 O O . PRO A 1 95 ? 2.561 -19.790 -9.089 1.00 69.12 95 PRO A O 1
ATOM 774 N N . ILE A 1 96 ? 1.402 -17.963 -8.488 1.00 71.44 96 ILE A N 1
ATOM 775 C CA . ILE A 1 96 ? 0.371 -18.101 -9.517 1.00 71.44 96 ILE A CA 1
ATOM 776 C C . ILE A 1 96 ? 0.718 -17.101 -10.620 1.00 71.44 96 ILE A C 1
ATOM 778 O O . ILE A 1 96 ? 0.617 -15.885 -10.457 1.00 71.44 96 ILE A O 1
ATOM 782 N N . ALA A 1 97 ? 1.146 -17.626 -11.769 1.00 75.94 97 ALA A N 1
ATOM 783 C CA . ALA A 1 97 ? 1.765 -16.847 -12.841 1.00 75.94 97 ALA A CA 1
ATOM 784 C C . ALA A 1 97 ? 3.058 -16.142 -12.375 1.00 75.94 97 ALA A C 1
ATOM 786 O O . ALA A 1 97 ? 3.980 -16.807 -11.916 1.00 75.94 97 ALA A O 1
ATOM 787 N N . LYS A 1 98 ? 3.171 -14.820 -12.559 1.00 82.06 98 LYS A N 1
ATOM 788 C CA . LYS A 1 98 ? 4.350 -14.026 -12.158 1.00 82.06 98 LYS A CA 1
ATOM 789 C C . LYS A 1 98 ? 4.223 -13.407 -10.760 1.00 82.06 98 LYS A C 1
ATOM 791 O O . LYS A 1 98 ? 5.140 -12.698 -10.354 1.00 82.06 98 LYS A O 1
ATOM 796 N N . HIS A 1 99 ? 3.094 -13.623 -10.082 1.00 81.62 99 HIS A N 1
ATOM 797 C CA . HIS A 1 99 ? 2.834 -13.081 -8.752 1.00 81.62 99 HIS A CA 1
ATOM 798 C C . HIS A 1 99 ? 2.964 -14.168 -7.692 1.00 81.62 99 HIS A C 1
ATOM 800 O O . HIS A 1 99 ? 2.486 -15.290 -7.867 1.00 81.62 99 HIS A O 1
ATOM 806 N N . GLU A 1 100 ? 3.574 -13.796 -6.577 1.00 80.38 100 GLU A N 1
ATOM 807 C CA . GLU A 1 100 ? 3.582 -14.599 -5.363 1.00 80.38 100 GLU A CA 1
ATOM 808 C C . GLU A 1 100 ? 2.194 -14.567 -4.715 1.00 80.38 100 GLU A C 1
ATOM 810 O O . GLU A 1 100 ? 1.521 -13.532 -4.682 1.00 80.38 100 GLU A O 1
ATOM 815 N N . VAL A 1 101 ? 1.753 -15.702 -4.176 1.00 79.31 101 VAL A N 1
ATOM 816 C CA . VAL A 1 101 ? 0.488 -15.760 -3.439 1.00 79.31 101 VAL A CA 1
ATOM 817 C C . VAL A 1 101 ? 0.715 -15.274 -2.014 1.00 79.31 101 VAL A C 1
ATOM 819 O O . VAL A 1 101 ? 1.523 -15.833 -1.271 1.00 79.31 101 VAL A O 1
ATOM 822 N N . ILE A 1 102 ? -0.052 -14.261 -1.614 1.00 75.31 102 ILE A N 1
ATOM 823 C CA . ILE A 1 102 ? 0.043 -13.646 -0.290 1.00 75.31 102 ILE A CA 1
ATOM 824 C C . ILE A 1 102 ? -1.100 -14.159 0.591 1.00 75.31 102 ILE A C 1
ATOM 826 O O . ILE A 1 102 ? -2.249 -13.738 0.443 1.00 75.31 102 ILE A O 1
ATOM 830 N N . SER A 1 103 ? -0.779 -15.036 1.546 1.00 78.69 103 SER A N 1
ATOM 831 C CA . SER A 1 103 ? -1.738 -15.529 2.542 1.00 78.69 103 SER A CA 1
ATOM 832 C C . SER A 1 103 ? -1.611 -14.770 3.861 1.00 78.69 103 SER A C 1
ATOM 834 O O . SER A 1 103 ? -0.599 -14.843 4.562 1.00 78.69 103 SER A O 1
ATOM 836 N N . LEU A 1 104 ? -2.674 -14.056 4.231 1.00 77.31 104 LEU A N 1
ATOM 837 C CA . LEU A 1 104 ? -2.732 -13.201 5.419 1.00 77.31 104 LEU A CA 1
ATOM 838 C C . LEU A 1 104 ? -3.853 -13.653 6.353 1.00 77.31 104 LEU A C 1
ATOM 840 O O . LEU A 1 104 ? -4.981 -13.894 5.923 1.00 77.31 104 LEU A O 1
ATOM 844 N N . ARG A 1 105 ? -3.570 -13.682 7.656 1.00 79.38 105 ARG A N 1
ATOM 845 C CA . ARG A 1 105 ? -4.585 -13.778 8.709 1.00 79.38 105 ARG A CA 1
ATOM 846 C C . ARG A 1 105 ? -4.718 -12.431 9.388 1.00 79.38 105 ARG A C 1
ATOM 848 O O . ARG A 1 105 ? -3.756 -11.878 9.911 1.00 79.38 105 ARG A O 1
ATOM 855 N N . ILE A 1 106 ? -5.938 -11.913 9.388 1.00 76.62 106 ILE A N 1
ATOM 856 C CA . ILE A 1 106 ? -6.256 -10.603 9.946 1.00 76.62 106 ILE A CA 1
ATOM 857 C C . ILE A 1 106 ? -7.135 -10.826 11.171 1.00 76.62 106 ILE A C 1
ATOM 859 O O . ILE A 1 106 ? -8.230 -11.382 11.061 1.00 76.62 106 ILE A O 1
ATOM 863 N N . HIS A 1 107 ? -6.677 -10.379 12.337 1.00 76.06 107 HIS A N 1
ATOM 864 C CA . HIS A 1 107 ? -7.485 -10.383 13.550 1.00 76.06 107 HIS A CA 1
ATOM 865 C C . HIS A 1 107 ? -8.176 -9.030 13.696 1.00 76.06 107 HIS A C 1
ATOM 867 O O . HIS A 1 107 ? -7.657 -8.107 14.318 1.00 76.06 107 HIS A O 1
ATOM 873 N N . ILE A 1 108 ? -9.372 -8.916 13.120 1.00 66.94 108 ILE A N 1
ATOM 874 C CA . ILE A 1 108 ? -10.213 -7.733 13.303 1.00 66.94 108 ILE A CA 1
ATOM 875 C C . ILE A 1 108 ? -10.996 -7.924 14.600 1.00 66.94 108 ILE A C 1
ATOM 877 O O . ILE A 1 108 ? -11.933 -8.728 14.657 1.00 66.94 108 ILE A O 1
ATOM 881 N N . GLN A 1 109 ? -10.618 -7.198 15.654 1.00 62.66 109 GLN A N 1
ATOM 882 C CA . GLN A 1 109 ? -11.467 -7.097 16.835 1.00 62.66 109 GLN A CA 1
ATOM 883 C C . GLN A 1 109 ? -12.756 -6.397 16.406 1.00 62.66 109 GLN A C 1
ATOM 885 O O . GLN A 1 109 ? -12.750 -5.213 16.084 1.00 62.66 109 GLN A O 1
ATOM 890 N N . LYS A 1 110 ? -13.873 -7.133 16.349 1.00 57.09 110 LYS A N 1
ATOM 891 C CA . LYS A 1 110 ? -15.167 -6.499 16.082 1.00 57.09 110 LYS A CA 1
ATOM 892 C C . LYS A 1 110 ? -15.382 -5.429 17.155 1.00 57.09 110 LYS A C 1
ATOM 894 O O . LYS A 1 110 ? -15.243 -5.764 18.337 1.00 57.09 110 LYS A O 1
ATOM 899 N N . PRO A 1 111 ? -15.740 -4.185 16.788 1.00 53.31 111 PRO A N 1
ATOM 900 C CA . PRO A 1 111 ? -16.132 -3.209 17.788 1.00 53.31 111 PRO A CA 1
ATOM 901 C C . PRO A 1 111 ? -17.237 -3.844 18.631 1.00 53.31 111 PRO A C 1
ATOM 903 O O . PRO A 1 111 ? -18.191 -4.411 18.087 1.00 53.31 111 PRO A O 1
ATOM 906 N N . LYS A 1 112 ? -17.083 -3.819 19.962 1.00 50.81 112 LYS A N 1
ATOM 907 C CA . LYS A 1 112 ? -18.170 -4.200 20.868 1.00 50.81 112 LYS A CA 1
ATOM 908 C C . LYS A 1 112 ? -19.371 -3.366 20.438 1.00 50.81 112 LYS A C 1
ATOM 910 O O . LYS A 1 112 ? -19.304 -2.143 20.527 1.00 50.81 112 LYS A O 1
ATOM 915 N N . GLN A 1 113 ? -20.426 -4.007 19.931 1.00 45.94 113 GLN A N 1
ATOM 916 C CA . GLN A 1 113 ? -21.671 -3.305 19.642 1.00 45.94 113 GLN A CA 1
ATOM 917 C C . GLN A 1 113 ? -22.063 -2.556 20.916 1.00 45.94 113 GLN A C 1
ATOM 919 O O . GLN A 1 113 ? -22.315 -3.175 21.954 1.00 45.94 113 GLN A O 1
ATOM 924 N N . LEU A 1 114 ? -22.062 -1.225 20.854 1.00 46.94 114 LEU A N 1
ATOM 925 C CA . LEU A 1 114 ? -22.731 -0.416 21.857 1.00 46.94 114 LEU A CA 1
ATOM 926 C C . LEU A 1 114 ? -24.187 -0.868 21.830 1.00 46.94 114 LEU A C 1
ATOM 928 O O . LEU A 1 114 ? -24.850 -0.757 20.800 1.00 46.94 114 LEU A O 1
ATOM 932 N N . LYS A 1 115 ? -24.656 -1.448 22.938 1.00 43.94 115 LYS A N 1
ATOM 933 C CA . LYS A 1 115 ? -26.080 -1.709 23.132 1.00 43.94 115 LYS A CA 1
ATOM 934 C C . LYS A 1 115 ? -26.771 -0.355 23.014 1.00 43.94 115 LYS A C 1
ATOM 936 O O . LYS A 1 115 ? -26.627 0.479 23.904 1.00 43.94 115 LYS A O 1
ATOM 941 N N . SER A 1 116 ? -27.459 -0.112 21.908 1.00 43.78 116 SER A N 1
ATOM 942 C CA . SER A 1 116 ? -28.367 1.017 21.810 1.00 43.78 116 SER A CA 1
ATOM 943 C C . SER A 1 116 ? -29.464 0.805 22.849 1.00 43.78 116 SER A C 1
ATOM 945 O O . SER A 1 116 ? -30.072 -0.265 22.921 1.00 43.78 116 SER A O 1
ATOM 947 N N . LEU A 1 117 ? -29.676 1.807 23.700 1.00 41.19 117 LEU A N 1
ATOM 948 C CA . LEU A 1 117 ? -30.832 1.833 24.582 1.00 41.19 117 LEU A CA 1
ATOM 949 C C . LEU A 1 117 ? -32.057 2.016 23.678 1.00 41.19 117 LEU A C 1
ATOM 951 O O . LEU A 1 117 ? -32.249 3.081 23.098 1.00 41.19 117 LEU A O 1
ATOM 955 N N . VAL A 1 118 ? -32.835 0.955 23.484 1.00 39.72 118 VAL A N 1
ATOM 956 C CA . VAL A 1 118 ? -34.125 1.052 22.800 1.00 39.72 118 VAL A CA 1
ATOM 957 C C . VAL A 1 118 ? -35.157 1.394 23.865 1.00 39.72 118 VAL A C 1
ATOM 959 O O . VAL A 1 118 ? -35.554 0.535 24.650 1.00 39.72 118 VAL A O 1
ATOM 962 N N . GLU A 1 119 ? -35.571 2.656 23.922 1.00 40.50 119 GLU A N 1
ATOM 963 C CA . GLU A 1 119 ? -36.719 3.061 24.730 1.00 40.50 119 GLU A CA 1
ATOM 964 C C . GLU A 1 119 ? -38.002 2.701 23.973 1.00 40.50 119 GLU A C 1
ATOM 966 O O . GLU A 1 119 ? -38.446 3.412 23.072 1.00 40.50 119 GLU A O 1
ATOM 971 N N . CYS A 1 120 ? -38.587 1.550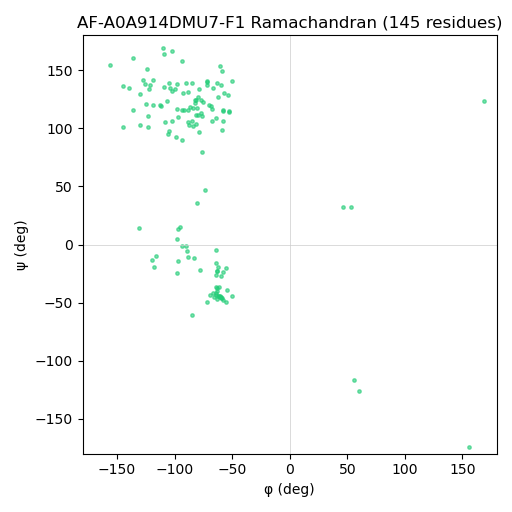 24.302 1.00 32.88 120 CYS A N 1
ATOM 972 C CA . CYS A 1 120 ? -39.909 1.177 23.813 1.00 32.88 120 CYS A CA 1
ATOM 973 C C . CYS A 1 120 ? -40.984 1.856 24.667 1.00 32.88 120 CYS A C 1
ATOM 975 O O . CYS A 1 120 ? -41.197 1.490 25.822 1.00 32.88 120 CYS A O 1
ATOM 977 N N . TYR A 1 121 ? -41.705 2.806 24.079 1.00 39.28 121 TYR A N 1
ATOM 978 C CA . TYR A 1 121 ? -42.889 3.400 24.691 1.00 39.28 121 TYR A CA 1
ATOM 979 C C . TYR A 1 121 ? -44.123 2.573 24.311 1.00 39.28 121 TYR A C 1
ATOM 981 O O . TYR A 1 121 ? -44.607 2.631 23.182 1.00 39.28 121 TYR A O 1
ATOM 989 N N . ASN A 1 122 ? -44.639 1.786 25.257 1.00 35.84 122 ASN A N 1
ATOM 990 C CA . ASN A 1 122 ? -45.918 1.101 25.088 1.00 35.84 122 ASN A CA 1
ATOM 991 C C . ASN A 1 122 ? -47.062 2.074 25.395 1.00 35.84 122 ASN A C 1
ATOM 993 O O . ASN A 1 122 ? -47.367 2.343 26.557 1.00 35.84 122 ASN A O 1
ATOM 997 N N . TYR A 1 123 ? -47.731 2.579 24.361 1.00 36.88 123 TYR A N 1
ATOM 998 C CA . TYR A 1 123 ? -48.975 3.327 24.532 1.00 36.88 123 TYR A CA 1
ATOM 999 C C . TYR A 1 123 ? -50.154 2.356 24.523 1.00 36.88 123 TYR A C 1
ATOM 1001 O O . TYR A 1 123 ? -50.450 1.718 23.514 1.00 36.88 123 TYR A O 1
ATOM 1009 N N . LYS A 1 124 ? -50.865 2.256 25.647 1.00 37.69 124 LYS A N 1
ATOM 1010 C CA . LYS A 1 124 ? -52.194 1.643 25.673 1.00 37.69 124 LYS A CA 1
ATOM 1011 C C . LYS A 1 124 ? -53.183 2.731 25.265 1.00 37.69 124 LYS A C 1
ATOM 1013 O O . LYS A 1 124 ? -53.271 3.744 25.956 1.00 37.69 124 LYS A O 1
ATOM 1018 N N . MET A 1 125 ? -53.905 2.559 24.154 1.00 36.28 125 MET A N 1
ATOM 1019 C CA . MET A 1 125 ? -55.007 3.472 23.840 1.00 36.28 125 MET A CA 1
ATOM 1020 C C . MET A 1 125 ? -56.007 3.440 24.998 1.00 36.28 125 MET A C 1
ATOM 1022 O O . MET A 1 125 ? -56.606 2.404 25.291 1.00 36.28 125 MET A O 1
ATOM 1026 N N . VAL A 1 126 ? -56.146 4.574 25.679 1.00 37.16 126 VAL A N 1
ATOM 1027 C CA . VAL A 1 126 ? -57.171 4.777 26.697 1.00 37.16 126 VAL A CA 1
ATOM 1028 C C . VAL A 1 126 ? -58.460 5.081 25.951 1.00 37.16 126 VAL A C 1
ATOM 1030 O O . VAL A 1 126 ? -58.579 6.121 25.307 1.00 37.16 126 VAL A O 1
ATOM 1033 N N . ASN A 1 127 ? -59.419 4.161 26.011 1.00 40.03 127 ASN A N 1
ATOM 1034 C CA . ASN A 1 127 ? -60.777 4.467 25.592 1.00 40.03 127 ASN A CA 1
ATOM 1035 C C . ASN A 1 127 ? -61.352 5.487 26.594 1.00 40.03 127 ASN A C 1
ATOM 1037 O O . ASN A 1 127 ? -61.441 5.191 27.787 1.00 40.03 127 ASN A O 1
ATOM 1041 N N . LEU A 1 128 ? -61.680 6.694 26.124 1.00 39.62 128 LEU A N 1
ATOM 1042 C CA . LEU A 1 128 ? -62.061 7.846 26.957 1.00 39.62 128 LEU A CA 1
ATOM 1043 C C . LEU A 1 128 ? -63.368 7.648 27.752 1.00 39.62 128 LEU A C 1
ATOM 1045 O O . LEU A 1 128 ? -63.709 8.492 28.577 1.00 39.62 128 LEU A O 1
ATOM 1049 N N . GLU A 1 129 ? -64.076 6.533 27.562 1.00 47.16 129 GLU A N 1
ATOM 1050 C CA . GLU A 1 129 ? -65.293 6.201 28.314 1.00 47.16 129 GLU A CA 1
ATOM 1051 C C . GLU A 1 129 ? -65.046 5.438 29.628 1.00 47.16 129 GLU A C 1
ATOM 1053 O O . GLU A 1 129 ? -65.947 5.342 30.461 1.00 47.16 129 GLU A O 1
ATOM 1058 N N . ALA A 1 130 ? -63.832 4.947 29.886 1.00 44.09 130 ALA A N 1
ATOM 1059 C CA . ALA A 1 130 ? -63.520 4.246 31.131 1.00 44.09 130 ALA A CA 1
ATOM 1060 C C . ALA A 1 130 ? -62.696 5.136 32.074 1.00 44.09 130 ALA A C 1
ATOM 1062 O O . ALA A 1 130 ? -61.472 5.233 31.983 1.00 44.09 130 ALA A O 1
ATOM 1063 N N . LYS A 1 131 ? -63.380 5.778 33.028 1.00 43.12 131 LYS A N 1
ATOM 1064 C CA . LYS A 1 131 ? -62.760 6.401 34.206 1.00 43.12 131 LYS A CA 1
ATOM 1065 C C . LYS A 1 131 ? -61.988 5.337 34.996 1.00 43.12 131 LYS A C 1
ATOM 1067 O O . LYS A 1 131 ? -62.607 4.587 35.735 1.00 43.12 131 LYS A O 1
ATOM 1072 N N . HIS A 1 132 ? -60.670 5.261 34.811 1.00 38.25 132 HIS A N 1
ATOM 1073 C CA . HIS A 1 132 ? -59.636 5.127 35.852 1.00 38.25 132 HIS A CA 1
ATOM 1074 C C . HIS A 1 132 ? -58.278 4.786 35.212 1.00 38.25 132 HIS A C 1
ATOM 1076 O O . HIS A 1 132 ? -58.130 3.791 34.507 1.00 38.25 132 HIS A O 1
ATOM 1082 N N . LEU A 1 133 ? -57.269 5.619 35.484 1.00 34.25 133 LEU A N 1
ATOM 1083 C CA . LEU A 1 133 ? -55.868 5.369 35.144 1.00 34.25 133 LEU A CA 1
ATOM 1084 C C . LEU A 1 133 ? -55.235 4.475 36.217 1.00 34.25 133 LEU A C 1
ATOM 1086 O O . LEU A 1 133 ? -55.209 4.851 37.386 1.00 34.25 133 LEU A O 1
ATOM 1090 N N . ILE A 1 134 ? -54.671 3.337 35.811 1.00 45.25 134 ILE A N 1
ATOM 1091 C CA . ILE A 1 134 ? -53.680 2.596 36.601 1.00 45.25 134 ILE A CA 1
ATOM 1092 C C . ILE A 1 134 ? -52.354 2.698 35.845 1.00 45.25 134 ILE A C 1
ATOM 1094 O O . ILE A 1 134 ? -52.264 2.276 34.692 1.00 45.25 134 ILE A O 1
ATOM 1098 N N . LYS A 1 135 ? -51.337 3.283 36.486 1.00 37.06 135 LYS A N 1
ATOM 1099 C CA . LYS A 1 135 ? -49.944 3.232 36.026 1.00 37.06 135 LYS A CA 1
ATOM 1100 C C . LYS A 1 135 ? -49.350 1.886 36.427 1.00 37.06 135 LYS A C 1
ATOM 1102 O O . LYS A 1 135 ? -49.360 1.570 37.610 1.00 37.06 135 LYS A O 1
ATOM 1107 N N . ASN A 1 136 ? -48.779 1.166 35.468 1.00 41.53 136 ASN A N 1
ATOM 1108 C CA . ASN A 1 136 ? -47.817 0.105 35.743 1.00 41.53 136 ASN A CA 1
ATOM 1109 C C . ASN A 1 136 ? -46.541 0.441 34.977 1.00 41.53 136 ASN A C 1
ATOM 1111 O O . ASN A 1 136 ? -46.529 0.381 33.749 1.00 41.53 136 ASN A O 1
ATOM 1115 N N . ASP A 1 137 ? -45.495 0.798 35.713 1.00 41.06 137 ASP A N 1
ATOM 1116 C CA . ASP A 1 137 ? -44.140 0.842 35.183 1.00 41.06 137 ASP A CA 1
ATOM 1117 C C . ASP A 1 137 ? -43.554 -0.564 35.333 1.00 41.06 137 ASP A C 1
ATOM 1119 O O . ASP A 1 137 ? -43.438 -1.083 36.444 1.00 41.06 137 ASP A O 1
ATOM 1123 N N . SER A 1 138 ? -43.203 -1.202 34.219 1.00 46.44 138 SER A N 1
ATOM 1124 C CA . SER A 1 138 ? -42.394 -2.418 34.240 1.00 46.44 138 SER A CA 1
ATOM 1125 C C . SER A 1 138 ? -41.326 -2.343 33.162 1.00 46.44 138 SER A C 1
ATOM 1127 O O . SER A 1 138 ? -41.630 -2.312 31.968 1.00 46.44 138 SER A O 1
ATOM 1129 N N . THR A 1 139 ? -40.074 -2.326 33.603 1.00 39.72 139 THR A N 1
ATOM 1130 C CA . THR A 1 139 ? -38.889 -2.406 32.753 1.00 39.72 139 THR A CA 1
ATOM 1131 C C . THR A 1 139 ? -38.494 -3.872 32.631 1.00 39.72 139 THR A C 1
ATOM 1133 O O . THR A 1 139 ? -38.115 -4.486 33.627 1.00 39.72 139 THR A O 1
ATOM 1136 N N . GLU A 1 140 ? -38.552 -4.440 31.428 1.00 46.47 140 GLU A N 1
ATOM 1137 C CA . GLU A 1 140 ? -38.045 -5.790 31.161 1.00 46.47 140 GLU A CA 1
ATOM 1138 C C . GLU A 1 140 ? -36.984 -5.769 30.059 1.00 46.47 140 GLU A C 1
ATOM 1140 O O . GLU A 1 140 ? -37.139 -5.137 29.014 1.00 46.47 140 GLU A O 1
ATOM 1145 N N . LEU A 1 141 ? -35.883 -6.474 30.320 1.00 35.50 141 LEU A N 1
ATOM 1146 C CA . LEU A 1 141 ? -34.773 -6.671 29.395 1.00 35.50 141 LEU A CA 1
ATOM 1147 C C . LEU A 1 141 ? -34.994 -7.974 28.628 1.00 35.50 141 LEU A C 1
ATOM 1149 O O . LEU A 1 141 ? -34.945 -9.054 29.215 1.00 35.50 141 LEU A O 1
ATOM 1153 N N . TYR A 1 142 ? -35.176 -7.880 27.312 1.00 40.88 142 TYR A N 1
ATOM 1154 C CA . TYR A 1 142 ? -35.293 -9.050 26.446 1.00 40.88 142 TYR A CA 1
ATOM 1155 C C . TYR A 1 142 ? -33.989 -9.304 25.679 1.00 40.88 142 TYR A C 1
ATOM 1157 O O . TYR A 1 142 ? -33.442 -8.379 25.073 1.00 40.88 142 TYR A O 1
ATOM 1165 N N . PRO A 1 143 ? -33.481 -10.549 25.649 1.00 36.66 143 PRO A N 1
ATOM 1166 C CA . PRO A 1 143 ? -32.441 -10.937 24.709 1.00 36.66 143 PRO A CA 1
ATOM 1167 C C . PRO A 1 143 ? -33.057 -11.113 23.316 1.00 36.66 143 PRO A C 1
ATOM 1169 O O . PRO A 1 143 ? -33.980 -11.907 23.123 1.00 36.66 143 PRO A O 1
ATOM 1172 N N . THR A 1 144 ? -32.549 -10.386 22.324 1.00 38.28 144 THR A N 1
ATOM 1173 C CA . THR A 1 144 ? -32.985 -10.538 20.934 1.00 38.28 144 THR A CA 1
ATOM 1174 C C . THR A 1 144 ? -32.503 -11.876 20.375 1.00 38.28 144 THR A C 1
ATOM 1176 O O . THR A 1 144 ? -31.303 -12.151 20.324 1.00 38.28 144 THR A O 1
ATOM 1179 N N . LYS A 1 145 ? -33.452 -12.716 19.948 1.00 41.66 145 LYS A N 1
ATOM 1180 C CA . LYS A 1 145 ? -33.191 -13.905 19.127 1.00 41.66 145 LYS A CA 1
ATOM 1181 C C . LYS 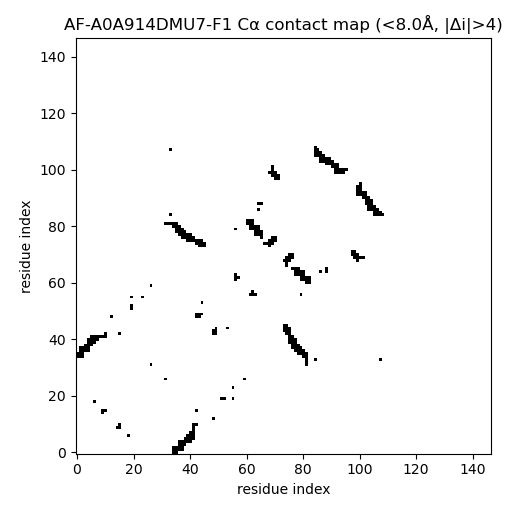A 1 145 ? -32.687 -13.471 17.748 1.00 41.66 145 LYS A C 1
ATOM 1183 O O . LYS A 1 145 ? -33.261 -12.571 17.143 1.00 41.66 145 LYS A O 1
ATOM 1188 N N . GLN A 1 146 ? -31.633 -14.127 17.270 1.00 40.03 146 GLN A N 1
ATOM 1189 C CA . GLN A 1 146 ? -31.109 -13.961 15.915 1.00 40.03 146 GLN A CA 1
ATOM 1190 C C . GLN A 1 146 ? -31.979 -14.745 14.918 1.00 40.03 146 GLN A C 1
ATOM 1192 O O . GLN A 1 146 ? -32.315 -15.901 15.187 1.00 40.03 146 GLN A O 1
ATOM 1197 N N . MET A 1 147 ? -32.335 -14.106 13.800 1.00 33.50 147 MET A N 1
ATOM 1198 C CA . MET A 1 147 ? -32.665 -14.763 12.529 1.00 33.50 147 MET A CA 1
ATOM 1199 C C . MET A 1 147 ? -31.489 -14.574 11.579 1.00 33.50 147 MET A C 1
ATOM 1201 O O . MET A 1 147 ? -30.865 -13.489 11.655 1.00 33.50 147 MET A O 1
#

Radius of gyration: 25.62 Å; Cα contacts (8 Å, |Δi|>4): 174; chains: 1; bounding box: 78×33×53 Å

Solvent-accessible surface area (backbone atoms only — not comparable to full-atom values): 9436 Å² total; per-residue (Å²): 107,80,44,79,48,78,40,77,84,56,90,46,70,70,59,48,48,56,49,49,54,54,49,50,56,52,53,76,74,46,81,46,83,73,38,39,35,38,35,43,49,58,44,44,66,90,45,77,91,22,47,68,54,51,50,53,35,53,78,67,51,34,37,77,70,63,87,63,64,30,40,80,94,30,31,25,58,44,37,36,30,31,74,87,54,52,70,41,81,69,51,82,52,81,57,63,82,72,32,50,42,83,42,73,44,73,54,74,78,72,76,77,75,74,79,73,85,79,85,80,81,84,80,76,86,74,63,90,86,63,94,74,92,80,90,80,91,79,91,80,90,76,84,82,81,85,132

Secondary structure (DSSP, 8-state):
--EEEE--S---HHHHHHHHHHHHHHHHHS-GGG--EEEE----TTSGGGHHHHHHHHHTTEEE---S-SBTTB--EEEEEETTSEEEEEEEEEEETTEEEEEEEEE--------------------TTS-----------PPPPP-

Sequence (147 aa):
MLSPIYRPPTNTKPKIQEFIDALSECLSQLDIRNQPLLGDANIDWLTEQSEELRNLVELNDLQQNVKHLTHGSKLIDHFFTSKDINTQLCEHHDPIAKHEVISLRIHIQKPKQLKSLVECYNYKMVNLEAKHLIKNDSTELYPTKQM

Nearest PDB structures (foldseek):
  1tig-assembly1_A  TM=5.132E-01  e=1.679E-01  Geobacillus stearothermophilus

InterPro domains:
  IPR036691 Endonuclease/exonuclease/phosphatase superfamily [G3DSA:3.60.10.10] (1-110)

Organism: NCBI:txid290746

Foldseek 3Di:
DEAEDDAPLDPDLVSLVVSLVVVLVVLVPDPQQQYKYWFFQNQFPVDPSCVSVVVSCVVSQKDWPDDDAFFVRGNGTTIIHHPPKDKDFDDWDDDDPRTTDTDIDTDRPDPPPDPPPDPDDDDDPDPPVDPDDDDDDDDDDDDDDDD

Mean predicted aligned error: 13.76 Å

pLDDT: mean 73.09, std 20.61, range [32.88, 95.62]